Protein AF-A0AB72V8E4-F1 (afdb_monomer_lite)

Radius of gyration: 22.53 Å; chains: 1; bounding box: 75×35×94 Å

Sequence (174 aa):
MTTGEGTYGCDYFTSLFLLPQLCNNTVSRSDPLDVLFVARTFPVLSYPVENQLADKVCAMYEVHGSRASTRYRDLYDIGLIALELEVDTEKLRTALQNQQHIRAITLPSRMVLPGEEWLIGYEKFISTLQQPRAELHGVDNALVVAGALLDPILTDDGQTLAPSGDTPTCTGPS

Structure (mmCIF, N/CA/C/O backbone):
data_AF-A0AB72V8E4-F1
#
_entry.id   AF-A0AB72V8E4-F1
#
loop_
_atom_site.group_PDB
_atom_site.id
_atom_site.type_symbol
_atom_site.label_atom_id
_atom_site.label_alt_id
_atom_site.label_comp_id
_atom_site.label_asym_id
_atom_site.label_entity_id
_atom_site.label_seq_id
_atom_site.pdbx_PDB_ins_code
_atom_site.Cartn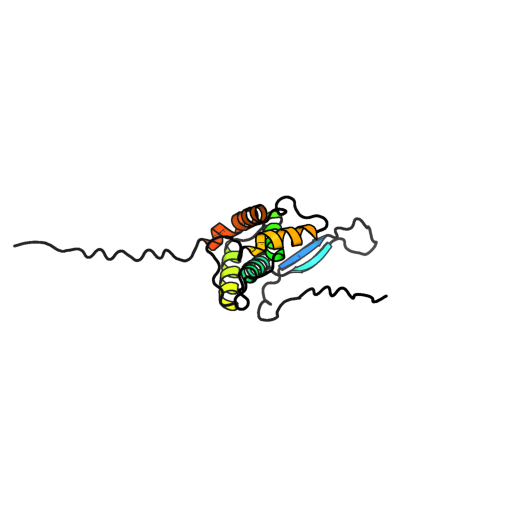_x
_atom_site.Cartn_y
_atom_site.Cartn_z
_atom_site.occupancy
_atom_site.B_iso_or_equiv
_atom_site.auth_seq_id
_atom_site.auth_comp_id
_atom_site.auth_asym_id
_atom_site.auth_atom_id
_atom_site.pdbx_PDB_model_num
ATOM 1 N N . MET A 1 1 ? 37.401 5.826 16.358 1.00 34.91 1 MET A N 1
ATOM 2 C CA . MET A 1 1 ? 36.099 5.717 17.047 1.00 34.91 1 MET A CA 1
ATOM 3 C C . MET A 1 1 ? 35.239 6.855 16.542 1.00 34.91 1 MET A C 1
ATOM 5 O O . MET A 1 1 ? 35.433 7.984 16.961 1.00 34.91 1 MET A O 1
ATOM 9 N N . THR A 1 2 ? 34.406 6.581 15.545 1.00 33.16 2 THR A N 1
ATOM 10 C CA . THR A 1 2 ? 33.555 7.574 14.883 1.00 33.16 2 THR A CA 1
ATOM 11 C C . THR A 1 2 ? 32.121 7.097 15.023 1.00 33.16 2 THR A C 1
ATOM 13 O O . THR A 1 2 ? 31.751 6.060 14.474 1.00 33.16 2 THR A O 1
ATOM 16 N N . THR A 1 3 ? 31.364 7.816 15.840 1.00 36.75 3 THR A N 1
ATOM 17 C CA . THR A 1 3 ? 29.949 7.599 16.128 1.00 36.75 3 THR A CA 1
ATOM 18 C C . THR A 1 3 ? 29.143 7.833 14.852 1.00 36.75 3 THR A C 1
ATOM 20 O O . THR A 1 3 ? 29.142 8.940 14.324 1.00 36.75 3 THR A O 1
ATOM 23 N N . GLY A 1 4 ? 28.510 6.784 14.326 1.00 32.34 4 GLY A N 1
ATOM 24 C CA . GLY A 1 4 ? 27.540 6.897 13.240 1.00 32.34 4 GLY A CA 1
ATOM 25 C C . GLY A 1 4 ? 26.181 7.264 13.821 1.00 32.34 4 GLY A C 1
ATOM 26 O O . GLY A 1 4 ? 25.562 6.439 14.491 1.00 32.34 4 GLY A O 1
ATOM 27 N N . GLU A 1 5 ? 25.738 8.500 13.600 1.00 38.25 5 GLU A N 1
ATOM 28 C CA . GLU A 1 5 ? 24.352 8.897 13.836 1.00 38.25 5 GLU A CA 1
ATOM 29 C C . GLU A 1 5 ? 23.441 8.130 12.872 1.00 38.25 5 GLU A C 1
ATOM 31 O O . GLU A 1 5 ? 23.503 8.298 11.655 1.00 38.25 5 GLU A O 1
ATOM 36 N N . GLY A 1 6 ? 22.599 7.263 13.433 1.00 33.84 6 GLY A N 1
ATOM 37 C CA . GLY A 1 6 ? 21.490 6.650 12.720 1.00 33.84 6 GLY A CA 1
ATOM 38 C C . GLY A 1 6 ? 20.429 7.705 12.443 1.00 33.84 6 GLY A C 1
ATOM 39 O O . GLY A 1 6 ? 19.690 8.108 13.340 1.00 33.84 6 GLY A O 1
ATOM 40 N N . THR A 1 7 ? 20.357 8.160 11.198 1.00 34.09 7 THR A N 1
ATOM 41 C CA . THR A 1 7 ? 19.284 9.028 10.719 1.00 34.09 7 THR A CA 1
ATOM 42 C C . THR A 1 7 ? 18.025 8.180 10.542 1.00 34.09 7 THR A C 1
ATOM 44 O O . THR A 1 7 ? 17.770 7.622 9.478 1.00 34.09 7 THR A O 1
ATOM 47 N N . TYR A 1 8 ? 17.230 8.051 11.604 1.00 43.25 8 TYR A N 1
ATOM 48 C CA . TYR A 1 8 ? 15.841 7.606 11.500 1.00 43.25 8 TYR A CA 1
ATOM 49 C C . TYR A 1 8 ? 15.032 8.738 10.858 1.00 43.25 8 TYR A C 1
ATOM 51 O O . TYR A 1 8 ? 14.400 9.546 11.535 1.00 43.25 8 TYR A O 1
ATOM 59 N N . GLY A 1 9 ? 15.113 8.835 9.531 1.00 31.91 9 GLY A N 1
ATOM 60 C CA . GLY A 1 9 ? 14.235 9.675 8.727 1.00 31.91 9 GLY A CA 1
ATOM 61 C C . GLY A 1 9 ? 12.849 9.046 8.680 1.00 31.91 9 GLY A C 1
ATOM 62 O O . GLY A 1 9 ? 12.522 8.301 7.760 1.00 31.91 9 GLY A O 1
ATOM 63 N N . CYS A 1 10 ? 12.037 9.297 9.706 1.00 37.28 10 CYS A N 1
ATOM 64 C CA . CYS A 1 10 ? 10.593 9.196 9.564 1.00 37.28 10 CYS A CA 1
ATOM 65 C C . CYS A 1 10 ? 10.173 10.357 8.661 1.00 37.28 10 CYS A C 1
ATOM 67 O O . CYS A 1 10 ? 9.969 11.469 9.146 1.00 37.28 10 CYS A O 1
ATOM 69 N N . ASP A 1 11 ? 10.107 10.116 7.354 1.00 34.78 11 ASP A N 1
ATOM 70 C CA . ASP A 1 11 ? 9.590 11.086 6.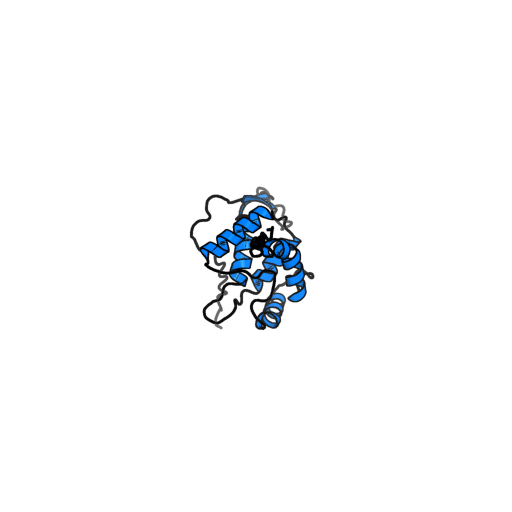393 1.00 34.78 11 ASP A CA 1
ATOM 71 C C . ASP A 1 11 ? 8.088 11.259 6.647 1.00 34.78 11 ASP A C 1
ATOM 73 O O . ASP A 1 11 ? 7.237 10.574 6.078 1.00 34.78 11 ASP A O 1
ATOM 77 N N . TYR A 1 12 ? 7.759 12.152 7.578 1.00 43.25 12 TYR A N 1
ATOM 78 C CA . TYR A 1 12 ? 6.408 12.644 7.757 1.00 43.25 12 TYR A CA 1
ATOM 79 C C . TYR A 1 12 ? 6.008 13.381 6.482 1.00 43.25 12 TYR A C 1
ATOM 81 O O . TYR A 1 12 ? 6.570 14.423 6.162 1.00 43.25 12 TYR A O 1
ATOM 89 N N . PHE A 1 13 ? 5.006 12.825 5.801 1.00 41.78 13 PHE A N 1
ATOM 90 C CA . PHE A 1 13 ? 3.962 13.576 5.111 1.00 41.78 13 PHE A CA 1
ATOM 91 C C . PHE A 1 13 ? 4.471 14.712 4.212 1.00 41.78 13 PHE A C 1
ATOM 93 O O . PHE A 1 13 ? 4.608 15.864 4.627 1.00 41.78 13 PHE A O 1
ATOM 100 N N . THR A 1 14 ? 4.661 14.411 2.929 1.00 40.88 14 THR A N 1
ATOM 101 C CA . THR A 1 14 ? 4.697 15.450 1.900 1.00 40.88 14 THR A CA 1
ATOM 102 C C . THR A 1 14 ? 3.372 16.214 1.956 1.00 40.88 14 THR A C 1
ATOM 104 O O . THR A 1 14 ? 2.306 15.706 1.617 1.00 40.88 14 THR A O 1
ATOM 107 N N . SER A 1 15 ? 3.447 17.426 2.495 1.00 51.84 15 SER A N 1
ATOM 108 C CA . SER A 1 15 ? 2.337 18.350 2.664 1.00 51.84 15 SER A CA 1
ATOM 109 C C . SER A 1 15 ? 1.874 18.860 1.303 1.00 51.84 15 SER A C 1
ATOM 111 O O . SER A 1 15 ? 2.577 19.662 0.695 1.00 51.84 15 SER A O 1
ATOM 113 N N . LEU A 1 16 ? 0.700 18.414 0.846 1.00 43.16 16 LEU A N 1
ATOM 114 C CA . LEU A 1 16 ? -0.293 19.268 0.185 1.00 43.16 16 LEU A CA 1
ATOM 115 C C . LEU A 1 16 ? -1.646 18.525 0.061 1.00 43.16 16 LEU A C 1
ATOM 117 O O . LEU A 1 16 ? -1.753 17.538 -0.653 1.00 43.16 16 LEU A O 1
ATOM 121 N N . PHE A 1 17 ? -2.678 19.046 0.744 1.00 42.19 17 PHE A N 1
ATOM 122 C CA . PHE A 1 17 ? -4.124 18.777 0.553 1.00 42.19 17 PHE A CA 1
ATOM 123 C C . PHE A 1 17 ? -4.793 17.491 1.099 1.00 42.19 17 PHE A C 1
ATOM 125 O O . PHE A 1 17 ? -5.652 16.928 0.431 1.00 42.19 17 PHE A O 1
ATOM 132 N N . LEU A 1 18 ? -4.548 17.071 2.350 1.00 48.28 18 LEU A N 1
ATOM 133 C CA . LEU A 1 18 ? -5.281 15.925 2.955 1.00 48.28 18 LEU A CA 1
ATOM 134 C C . LEU A 1 18 ? -5.958 16.199 4.310 1.00 48.28 18 LEU A C 1
ATOM 136 O O . LEU A 1 18 ? -6.302 15.280 5.049 1.00 48.28 18 LEU A O 1
ATOM 140 N N . LEU A 1 19 ? -6.193 17.468 4.648 1.00 46.75 19 LEU A N 1
ATOM 141 C CA . LEU A 1 19 ? -6.679 17.850 5.978 1.00 46.75 19 LEU A CA 1
ATOM 142 C C . LEU A 1 19 ? -8.141 17.497 6.363 1.00 46.75 19 LEU A C 1
ATOM 144 O O . LEU A 1 19 ? -8.396 17.552 7.563 1.00 46.75 19 LEU A O 1
ATOM 148 N N . PRO A 1 20 ? -9.116 17.108 5.505 1.00 50.47 20 PRO A N 1
ATOM 149 C CA . PRO A 1 20 ? -10.490 16.956 6.000 1.00 50.47 20 PRO A CA 1
ATOM 150 C C . PRO A 1 20 ? -10.914 15.531 6.414 1.00 50.47 20 PRO A C 1
ATOM 152 O O . PRO A 1 20 ? -12.104 15.325 6.640 1.00 50.47 20 PRO A O 1
ATOM 155 N N . GLN A 1 21 ? -10.024 14.533 6.508 1.00 64.94 21 GLN A N 1
ATOM 156 C CA . GLN A 1 21 ? -10.442 13.135 6.753 1.00 64.94 21 GLN A CA 1
ATOM 157 C C . GLN A 1 21 ? -9.556 12.375 7.759 1.00 64.94 21 GLN A C 1
ATOM 159 O O . GLN A 1 21 ? -9.294 11.200 7.559 1.00 64.94 21 GLN A O 1
ATOM 164 N N . LEU A 1 22 ? -9.049 12.989 8.832 1.00 76.56 22 LEU A N 1
ATOM 165 C CA . LEU A 1 22 ? -8.369 12.183 9.860 1.00 76.56 22 LEU A CA 1
ATOM 166 C C . LEU A 1 22 ? -9.384 11.300 10.607 1.00 76.56 22 LEU A C 1
ATOM 168 O O . LEU A 1 22 ? -10.411 11.780 11.086 1.00 76.56 22 LEU A O 1
ATOM 172 N N . CYS A 1 23 ? -9.079 10.012 10.726 1.00 78.25 23 CYS A N 1
ATOM 173 C CA . CYS A 1 23 ? -9.816 9.057 11.539 1.00 78.25 23 CYS A CA 1
ATOM 174 C C . CYS A 1 23 ? -9.376 9.184 12.998 1.00 78.25 23 CYS A C 1
ATOM 176 O O . CYS A 1 23 ? -8.184 9.149 13.300 1.00 78.25 23 CYS A O 1
ATOM 178 N N . ASN A 1 24 ? -10.335 9.300 13.915 1.00 85.00 24 ASN A N 1
ATOM 179 C CA . ASN A 1 24 ? -10.047 9.260 15.342 1.00 85.00 24 ASN A CA 1
ATOM 180 C C . ASN A 1 24 ? -10.031 7.805 15.820 1.00 85.00 24 ASN A C 1
ATOM 182 O O . ASN A 1 24 ? -11.085 7.201 16.013 1.00 85.00 24 ASN A O 1
ATOM 186 N N . ASN A 1 25 ? -8.837 7.252 15.998 1.00 81.12 25 ASN A N 1
ATOM 187 C CA . ASN A 1 25 ? -8.624 5.879 16.434 1.00 81.12 25 ASN A CA 1
ATOM 188 C C . ASN A 1 25 ? -8.248 5.830 17.912 1.00 81.12 25 ASN A C 1
ATOM 190 O O . ASN A 1 25 ? -7.515 6.679 18.406 1.00 81.12 25 ASN A O 1
ATOM 194 N N . THR A 1 26 ? -8.729 4.820 18.632 1.00 86.06 26 THR A N 1
ATOM 195 C CA . THR A 1 26 ? -8.313 4.583 20.019 1.00 86.06 26 THR A CA 1
ATOM 196 C C . THR A 1 26 ? -7.260 3.487 20.026 1.00 86.06 26 THR A C 1
ATOM 198 O O . THR A 1 26 ? -7.561 2.343 19.694 1.00 86.06 26 THR A O 1
ATOM 201 N N . VAL A 1 27 ? -6.028 3.828 20.399 1.00 86.25 27 VAL A N 1
ATOM 202 C CA . VAL A 1 27 ? -4.911 2.875 20.447 1.00 86.25 27 VAL A CA 1
ATOM 203 C C . VAL A 1 27 ? -4.671 2.447 21.887 1.00 86.25 27 VAL A C 1
ATOM 205 O O . VAL A 1 27 ? -4.722 3.277 22.794 1.00 86.25 27 VAL A O 1
ATOM 208 N N . SER A 1 28 ? -4.402 1.156 22.088 1.00 87.38 28 SER A N 1
ATOM 209 C CA . SER A 1 28 ? -4.017 0.597 23.386 1.00 87.38 28 SER A CA 1
ATOM 210 C C . SER A 1 28 ? -2.501 0.468 23.493 1.00 87.38 28 SER A C 1
ATOM 212 O O . SER A 1 28 ? -1.837 0.068 22.536 1.00 87.38 28 SER A O 1
ATOM 214 N N . ARG A 1 29 ? -1.950 0.754 24.673 1.00 87.19 29 ARG A N 1
ATOM 215 C CA . ARG A 1 29 ? -0.554 0.437 24.998 1.00 87.19 29 ARG A CA 1
ATOM 216 C C . ARG A 1 29 ? -0.312 -1.063 24.873 1.00 87.19 29 ARG A C 1
ATOM 218 O O . ARG A 1 29 ? -1.068 -1.857 25.427 1.00 87.19 29 ARG A O 1
ATOM 225 N N . SER A 1 30 ? 0.760 -1.428 24.178 1.00 84.19 30 SER A N 1
ATOM 226 C CA . SER A 1 30 ? 1.207 -2.815 24.026 1.00 84.19 30 SER A CA 1
ATOM 227 C C . SER A 1 30 ? 2.080 -3.293 25.187 1.00 84.19 30 SER A C 1
ATOM 229 O O . SER A 1 30 ? 2.251 -4.497 25.370 1.00 84.19 30 SER A O 1
ATOM 231 N N . ASP A 1 31 ? 2.637 -2.374 25.979 1.00 87.25 31 ASP A N 1
ATOM 232 C CA . ASP A 1 31 ? 3.465 -2.728 27.123 1.00 87.25 31 ASP A CA 1
ATOM 233 C C . ASP A 1 31 ? 2.618 -3.189 28.330 1.00 87.25 31 ASP A C 1
ATOM 235 O O . ASP A 1 31 ? 1.515 -2.683 28.562 1.00 87.25 31 ASP A O 1
ATOM 239 N N . PRO A 1 32 ? 3.124 -4.140 29.136 1.00 85.50 32 PRO A N 1
ATOM 240 C CA . PRO A 1 32 ? 2.371 -4.690 30.258 1.00 85.50 32 PRO A CA 1
ATOM 241 C C . PRO A 1 32 ? 2.393 -3.794 31.507 1.00 85.50 32 PRO A C 1
ATOM 243 O O . PRO A 1 32 ? 1.807 -4.172 32.522 1.00 85.50 32 PRO A O 1
ATOM 246 N N . LEU A 1 33 ? 3.066 -2.635 31.487 1.00 86.50 33 LEU A N 1
ATOM 247 C CA . LEU A 1 33 ? 3.299 -1.849 32.698 1.00 86.50 33 LEU A CA 1
ATOM 248 C C . LEU A 1 33 ? 2.005 -1.200 33.184 1.00 86.50 33 LEU A C 1
ATOM 250 O O . LEU A 1 33 ? 1.307 -0.507 32.442 1.00 86.50 33 LEU A O 1
ATOM 254 N N . ASP A 1 34 ? 1.709 -1.391 34.466 1.00 85.25 34 ASP A N 1
ATOM 255 C CA . ASP A 1 34 ? 0.635 -0.677 35.142 1.00 85.25 34 ASP A CA 1
ATOM 256 C C . ASP A 1 34 ? 1.203 0.572 35.813 1.00 85.25 34 ASP A C 1
ATOM 258 O O . ASP A 1 34 ? 1.792 0.517 36.892 1.00 85.25 34 ASP A O 1
ATOM 262 N N . VAL A 1 35 ? 1.105 1.704 35.115 1.00 87.00 35 VAL A N 1
ATOM 263 C CA . VAL A 1 35 ? 1.628 2.985 35.594 1.00 87.00 35 VAL A CA 1
ATOM 264 C C . VAL A 1 35 ? 0.465 3.805 36.128 1.00 87.00 35 VAL A C 1
ATOM 266 O O . VAL A 1 35 ? -0.411 4.223 35.367 1.00 87.00 35 VAL A O 1
ATOM 269 N N . LEU A 1 36 ? 0.465 4.045 37.440 1.00 85.25 36 LEU A N 1
ATOM 270 C CA . LEU A 1 36 ? -0.553 4.860 38.092 1.00 85.25 36 LEU A CA 1
ATOM 271 C C . LEU A 1 36 ? -0.629 6.237 37.405 1.00 85.25 36 LEU A C 1
ATOM 273 O O . LEU A 1 36 ? 0.396 6.884 37.197 1.00 85.25 36 LEU A O 1
ATOM 277 N N . PHE A 1 37 ? -1.846 6.661 37.052 1.00 83.31 37 PHE A N 1
ATOM 278 C CA . PHE A 1 37 ? -2.169 7.907 36.331 1.00 83.31 37 PHE A CA 1
ATOM 279 C C . PHE A 1 37 ? -1.859 7.954 34.826 1.00 83.31 37 PHE A C 1
ATOM 281 O O . PHE A 1 37 ? -2.092 8.991 34.207 1.00 83.31 37 PHE A O 1
ATOM 288 N N . VAL A 1 38 ? -1.409 6.861 34.203 1.00 85.62 38 VAL A N 1
ATOM 289 C CA . VAL A 1 38 ? -1.246 6.806 32.741 1.00 85.62 38 VAL A CA 1
ATOM 290 C C . VAL A 1 38 ? -2.357 5.963 32.129 1.00 85.62 38 VAL A C 1
ATOM 292 O O . VAL A 1 38 ? -2.489 4.778 32.427 1.00 85.62 38 VAL A O 1
ATOM 295 N N . ALA A 1 39 ? -3.152 6.569 31.246 1.00 84.88 39 ALA A N 1
ATOM 296 C CA . ALA A 1 39 ? -4.205 5.858 30.532 1.00 84.88 39 ALA A CA 1
ATOM 297 C C . ALA A 1 39 ? -3.625 4.716 29.678 1.00 84.88 39 ALA A C 1
ATOM 299 O O . ALA A 1 39 ? -2.561 4.846 29.065 1.00 84.88 39 ALA A O 1
ATOM 300 N N . ARG A 1 40 ? -4.339 3.585 29.628 1.00 87.12 40 ARG A N 1
ATOM 301 C CA . ARG A 1 40 ? -3.983 2.456 28.750 1.00 87.12 40 ARG A CA 1
ATOM 302 C C . ARG A 1 40 ? -4.383 2.685 27.302 1.00 87.12 40 ARG A C 1
ATOM 304 O O . ARG A 1 40 ? -3.808 2.052 26.423 1.00 87.12 40 ARG A O 1
ATOM 311 N N . THR A 1 41 ? -5.343 3.571 27.074 1.00 88.94 41 THR A N 1
ATOM 312 C CA . THR A 1 41 ? -5.835 3.929 25.753 1.00 88.94 41 THR A CA 1
ATOM 313 C C . THR A 1 41 ? -5.749 5.427 25.538 1.00 88.94 41 THR A C 1
ATOM 315 O O . THR A 1 41 ? -5.919 6.216 26.469 1.00 88.94 41 THR A O 1
ATOM 318 N N . PHE A 1 42 ? -5.490 5.820 24.298 1.00 88.44 42 PHE A N 1
ATOM 319 C CA . PHE A 1 42 ? -5.439 7.223 23.909 1.00 88.44 42 PHE A CA 1
ATOM 320 C C . PHE A 1 42 ? -6.026 7.408 22.511 1.00 88.44 42 PHE A C 1
ATOM 322 O O . PHE A 1 42 ? -5.815 6.556 21.640 1.00 88.44 42 PHE A O 1
ATOM 329 N N . PRO A 1 43 ? -6.762 8.510 22.291 1.00 88.94 43 PRO A N 1
ATOM 330 C CA . PRO A 1 43 ? -7.203 8.884 20.962 1.00 88.94 43 PRO A CA 1
ATOM 331 C C . PRO A 1 43 ? -6.002 9.355 20.138 1.00 88.94 43 PRO A C 1
ATOM 333 O O . PRO A 1 43 ? -5.190 10.162 20.592 1.00 88.94 43 PRO A O 1
ATOM 336 N N . VAL A 1 44 ? -5.907 8.855 18.915 1.00 84.88 44 VAL A N 1
ATOM 337 C CA . VAL A 1 44 ? -4.905 9.216 17.920 1.00 84.88 44 VAL A CA 1
ATOM 338 C C . VAL A 1 44 ? -5.643 9.562 16.640 1.00 84.88 44 VAL A C 1
ATOM 340 O O . VAL A 1 44 ? -6.449 8.780 16.139 1.00 84.88 44 VAL A O 1
ATOM 343 N N . LEU A 1 45 ? -5.345 10.734 16.091 1.00 87.06 45 LEU A N 1
ATOM 344 C CA . LEU A 1 45 ? -5.789 11.086 14.753 1.00 87.06 45 LEU A CA 1
ATOM 345 C C . LEU A 1 45 ? -4.852 10.419 13.752 1.00 87.06 45 LEU A C 1
ATOM 347 O O . LEU A 1 45 ? -3.665 10.739 13.703 1.00 87.06 45 LEU A O 1
ATOM 351 N N . SER A 1 46 ? -5.379 9.489 12.966 1.00 85.25 46 SER A N 1
ATOM 352 C CA . SER A 1 46 ? -4.634 8.837 11.900 1.00 85.25 46 SER A CA 1
ATOM 353 C C . SER A 1 46 ? -5.225 9.179 10.546 1.00 85.25 46 SER A C 1
ATOM 355 O O . SER A 1 46 ? -6.398 9.509 10.400 1.00 85.25 46 SER A O 1
ATOM 357 N N . TYR A 1 47 ? -4.398 9.059 9.525 1.00 86.31 47 TYR A N 1
ATOM 358 C CA . TYR A 1 47 ? -4.864 9.105 8.154 1.00 86.31 47 TYR A CA 1
ATOM 359 C C . TYR A 1 47 ? -5.737 7.863 7.847 1.00 86.31 47 TYR A C 1
ATOM 361 O O . TYR A 1 47 ? -5.455 6.809 8.425 1.00 86.31 47 TYR A O 1
ATOM 369 N N . PRO A 1 48 ? -6.794 7.933 7.011 1.00 89.94 48 PRO A N 1
ATOM 370 C CA . PRO A 1 48 ? -7.624 6.770 6.688 1.00 89.94 48 PRO A CA 1
ATOM 371 C C . PRO A 1 48 ? -6.796 5.636 6.096 1.00 89.94 48 PRO A C 1
ATOM 373 O O . PRO A 1 48 ? -5.847 5.890 5.349 1.00 89.94 48 PRO A O 1
ATOM 376 N N . VAL A 1 49 ? -7.146 4.393 6.427 1.00 92.75 49 VAL A N 1
ATOM 377 C CA . VAL A 1 49 ? -6.384 3.215 5.988 1.00 92.75 49 VAL A CA 1
ATOM 378 C C . VAL A 1 49 ? -6.382 3.091 4.466 1.00 92.75 49 VAL A C 1
ATOM 380 O O . VAL A 1 49 ? -5.349 2.793 3.878 1.00 92.75 49 VAL A O 1
ATOM 383 N N . GLU A 1 50 ? -7.494 3.427 3.819 1.00 94.69 50 GLU A N 1
ATOM 384 C CA . GLU A 1 50 ? -7.654 3.399 2.367 1.00 94.69 50 GLU A CA 1
ATOM 385 C C . GLU A 1 50 ? -6.705 4.375 1.684 1.00 94.69 50 GLU A C 1
ATOM 387 O O . GLU A 1 50 ? -6.065 4.051 0.685 1.00 94.69 50 GLU A O 1
ATOM 392 N N . ASN A 1 51 ? -6.558 5.562 2.267 1.00 93.06 51 ASN A N 1
ATOM 393 C CA . ASN A 1 51 ? -5.654 6.557 1.730 1.00 93.06 51 ASN A CA 1
ATOM 394 C C . ASN A 1 51 ? -4.186 6.199 1.996 1.00 93.06 51 ASN A C 1
ATOM 396 O O . ASN A 1 51 ? -3.350 6.378 1.114 1.00 93.06 51 ASN A O 1
ATOM 400 N N . GLN A 1 52 ? -3.870 5.666 3.183 1.00 93.44 52 GLN A N 1
ATOM 401 C CA . GLN A 1 52 ? -2.535 5.135 3.478 1.00 93.44 52 GLN A CA 1
ATOM 402 C C . GLN A 1 52 ? -2.148 4.041 2.480 1.00 93.44 52 GLN A C 1
ATOM 404 O O . GLN A 1 52 ? -1.015 4.004 1.998 1.00 93.44 52 GLN A O 1
ATOM 409 N N . LEU A 1 53 ? -3.092 3.156 2.164 1.00 95.44 53 LEU A N 1
ATOM 410 C CA . LEU A 1 53 ? -2.892 2.063 1.229 1.00 95.44 53 LEU A CA 1
ATOM 411 C C . LEU A 1 53 ? -2.713 2.582 -0.202 1.00 95.44 53 LEU A C 1
ATOM 413 O O . LEU A 1 53 ? -1.753 2.195 -0.866 1.00 95.44 53 LEU A O 1
ATOM 417 N N . ALA A 1 54 ? -3.560 3.513 -0.649 1.00 94.94 54 ALA A N 1
ATOM 418 C CA . ALA A 1 54 ? -3.433 4.146 -1.959 1.00 94.94 54 ALA A CA 1
ATOM 419 C C . ALA A 1 54 ? -2.081 4.853 -2.140 1.00 94.94 54 ALA A C 1
ATOM 421 O O . ALA A 1 54 ? -1.450 4.719 -3.190 1.00 94.94 54 ALA A O 1
ATOM 422 N N . ASP A 1 55 ? -1.598 5.547 -1.106 1.00 92.88 55 ASP A N 1
ATOM 423 C CA . ASP A 1 55 ? -0.289 6.199 -1.121 1.00 92.88 55 ASP A CA 1
ATOM 424 C C . ASP A 1 55 ? 0.865 5.203 -1.276 1.00 92.88 55 ASP A C 1
ATOM 426 O O . ASP A 1 55 ? 1.799 5.467 -2.039 1.00 92.88 55 ASP A O 1
ATOM 430 N N . LYS A 1 56 ? 0.800 4.062 -0.578 1.00 94.88 56 LYS A N 1
ATOM 431 C CA . LYS A 1 56 ? 1.806 2.991 -0.665 1.00 94.88 56 LYS A CA 1
ATOM 432 C C . LYS A 1 56 ? 1.803 2.325 -2.035 1.00 94.88 56 LYS A C 1
ATOM 434 O O . LYS A 1 56 ? 2.864 2.154 -2.627 1.00 94.88 56 LYS A O 1
ATOM 439 N N . VAL A 1 57 ? 0.621 2.007 -2.564 1.00 95.12 57 VAL A N 1
ATOM 440 C CA . VAL A 1 57 ? 0.468 1.413 -3.900 1.00 95.12 57 VAL A CA 1
ATOM 441 C C . VAL A 1 57 ? 1.024 2.359 -4.960 1.00 95.12 57 VAL A C 1
ATOM 443 O O . VAL A 1 57 ? 1.853 1.963 -5.775 1.00 95.12 57 VAL A O 1
ATOM 446 N N . CYS A 1 58 ? 0.644 3.635 -4.919 1.00 92.69 58 CYS A N 1
ATOM 447 C CA . CYS A 1 58 ? 1.128 4.607 -5.890 1.00 92.69 58 CYS A CA 1
ATOM 448 C C . CYS A 1 58 ? 2.644 4.819 -5.793 1.00 92.69 58 CYS A C 1
ATOM 450 O O . CYS A 1 58 ? 3.322 4.847 -6.815 1.00 92.69 58 CYS A O 1
ATOM 452 N N . ALA A 1 59 ? 3.197 4.891 -4.581 1.00 91.50 59 ALA A N 1
ATOM 453 C CA . ALA A 1 59 ? 4.639 5.006 -4.374 1.00 91.50 59 ALA A CA 1
ATOM 454 C C . ALA A 1 59 ? 5.428 3.762 -4.832 1.00 91.50 59 ALA A C 1
ATOM 456 O O . ALA A 1 59 ? 6.576 3.877 -5.275 1.00 91.50 59 ALA A O 1
ATOM 457 N N . MET A 1 60 ? 4.828 2.573 -4.737 1.00 92.62 60 MET A N 1
ATOM 458 C CA . MET A 1 60 ? 5.410 1.327 -5.237 1.00 92.62 60 MET A CA 1
ATOM 459 C C . MET A 1 60 ? 5.562 1.345 -6.766 1.00 92.62 60 MET A C 1
ATOM 461 O O . MET A 1 60 ? 6.580 0.879 -7.268 1.00 92.62 60 MET A O 1
ATOM 465 N N . TYR A 1 61 ? 4.614 1.928 -7.504 1.00 91.12 61 TYR A N 1
ATOM 466 C CA . TYR A 1 61 ? 4.665 2.005 -8.973 1.00 91.12 61 TYR A CA 1
ATOM 467 C C . TYR A 1 61 ? 5.243 3.318 -9.527 1.00 91.12 61 TYR A C 1
ATOM 469 O O . TYR A 1 61 ? 5.338 3.494 -10.740 1.00 91.12 61 TYR A O 1
ATOM 477 N N . GLU A 1 62 ? 5.660 4.242 -8.663 1.00 87.50 62 GLU A N 1
ATOM 478 C CA . GLU A 1 62 ? 6.220 5.528 -9.072 1.00 87.50 62 GLU A CA 1
ATOM 479 C C . GLU A 1 62 ? 7.625 5.371 -9.678 1.00 87.50 62 GLU A C 1
ATOM 481 O O . GLU A 1 62 ? 8.579 4.937 -9.022 1.00 87.50 62 GLU A O 1
ATOM 486 N N . VAL A 1 63 ? 7.771 5.757 -10.946 1.00 83.31 63 VAL A N 1
ATOM 487 C CA . VAL A 1 63 ? 9.040 5.672 -11.678 1.00 83.31 63 VAL A CA 1
ATOM 488 C C . VAL A 1 63 ? 9.854 6.944 -11.459 1.00 83.31 63 VAL A C 1
ATOM 490 O O . VAL A 1 63 ? 9.410 8.045 -11.775 1.00 83.31 63 VAL A O 1
ATOM 493 N N . HIS A 1 64 ? 11.084 6.792 -10.965 1.00 75.88 64 HIS A N 1
ATOM 494 C CA . HIS A 1 64 ? 12.017 7.904 -10.785 1.00 75.88 64 HIS A CA 1
ATOM 495 C C . HIS A 1 64 ? 13.065 7.871 -11.905 1.00 75.88 64 HIS A C 1
ATOM 497 O O . HIS A 1 64 ? 14.039 7.115 -11.861 1.00 75.88 64 HIS A O 1
ATOM 503 N N . GLY A 1 65 ? 12.855 8.683 -12.944 1.00 74.62 65 GLY A N 1
ATOM 504 C CA . GLY A 1 65 ? 13.698 8.675 -14.141 1.00 74.62 65 GLY A CA 1
ATOM 505 C C . GLY A 1 65 ? 13.487 7.403 -14.966 1.00 74.62 65 GLY A C 1
ATOM 506 O O . GLY A 1 65 ? 12.393 7.168 -15.460 1.00 74.62 65 GLY A O 1
ATOM 507 N N . SER A 1 66 ? 14.530 6.587 -15.131 1.00 69.62 66 SER A N 1
ATOM 508 C CA . SER A 1 66 ? 14.465 5.304 -15.853 1.00 69.62 66 SER A CA 1
ATOM 509 C C . SER A 1 66 ? 14.418 4.078 -14.937 1.00 69.62 66 SER A C 1
ATOM 511 O O . SER A 1 66 ? 14.491 2.951 -15.425 1.00 69.62 66 SER A O 1
ATOM 513 N N . ARG A 1 67 ? 14.349 4.273 -13.614 1.00 73.00 67 ARG A N 1
ATOM 514 C CA . ARG A 1 67 ? 14.451 3.190 -12.634 1.00 73.00 67 ARG A CA 1
ATOM 515 C C . ARG A 1 67 ? 13.116 2.958 -11.934 1.00 73.00 67 ARG A C 1
ATOM 517 O O . ARG A 1 67 ? 12.460 3.908 -11.502 1.00 73.00 67 ARG A O 1
ATOM 524 N N . ALA A 1 68 ? 12.758 1.686 -11.797 1.00 73.94 68 ALA A N 1
ATOM 525 C CA . ALA A 1 68 ? 11.643 1.259 -10.970 1.00 73.94 68 ALA A CA 1
ATOM 526 C C . ALA A 1 68 ? 11.867 1.637 -9.492 1.00 73.94 68 ALA A C 1
ATOM 528 O O . ALA A 1 68 ? 13.001 1.802 -9.023 1.00 73.94 68 ALA A O 1
ATOM 529 N N . SER A 1 69 ? 10.764 1.821 -8.767 1.00 80.88 69 SER A N 1
ATOM 530 C CA . SER A 1 69 ? 10.777 2.169 -7.345 1.00 80.88 69 SER A CA 1
ATOM 531 C C . SER A 1 69 ? 11.531 1.109 -6.540 1.00 80.88 69 SER A C 1
ATOM 533 O O . SER A 1 69 ? 11.363 -0.081 -6.771 1.00 80.88 69 SER A O 1
ATOM 535 N N . THR A 1 70 ? 12.341 1.515 -5.560 1.00 84.44 70 THR A N 1
ATOM 536 C CA . THR A 1 70 ? 13.028 0.592 -4.631 1.00 84.44 70 THR A CA 1
ATOM 537 C C . THR A 1 70 ? 12.342 0.535 -3.270 1.00 84.44 70 THR A C 1
ATOM 539 O O . THR A 1 70 ? 12.975 0.267 -2.246 1.00 84.44 70 THR A O 1
ATOM 542 N N . ARG A 1 71 ? 11.049 0.860 -3.218 1.00 87.50 71 ARG A N 1
ATOM 543 C CA . ARG A 1 71 ? 10.280 0.926 -1.976 1.00 87.50 71 ARG A CA 1
ATOM 544 C C . ARG A 1 71 ? 9.745 -0.447 -1.564 1.00 87.50 71 ARG A C 1
ATOM 546 O O . ARG A 1 71 ? 8.549 -0.636 -1.392 1.00 87.50 71 ARG A O 1
ATOM 553 N N . TYR A 1 72 ? 10.649 -1.402 -1.343 1.00 92.50 72 TYR A N 1
ATOM 554 C CA . TYR A 1 72 ? 10.305 -2.785 -0.972 1.00 92.50 72 TYR A CA 1
ATOM 555 C C . TYR A 1 72 ? 9.416 -2.872 0.279 1.00 92.50 72 TYR A C 1
ATOM 557 O O . TYR A 1 72 ? 8.538 -3.728 0.362 1.00 92.50 72 TYR A O 1
ATOM 565 N N . ARG A 1 73 ? 9.610 -1.940 1.226 1.00 93.44 73 ARG A N 1
ATOM 566 C CA . ARG A 1 73 ? 8.796 -1.822 2.443 1.00 93.44 73 ARG A CA 1
ATOM 567 C C . ARG A 1 73 ? 7.312 -1.591 2.159 1.00 93.44 73 ARG A C 1
ATOM 569 O O . ARG A 1 73 ? 6.486 -2.071 2.922 1.00 93.44 73 ARG A O 1
ATOM 576 N N . ASP A 1 74 ? 6.973 -0.898 1.067 1.00 95.00 74 ASP A N 1
ATOM 577 C CA . ASP A 1 74 ? 5.581 -0.556 0.772 1.00 95.00 74 ASP A CA 1
ATOM 578 C C . ASP A 1 74 ? 4.775 -1.819 0.440 1.00 95.00 74 ASP A C 1
ATOM 580 O O . ASP A 1 74 ? 3.646 -1.934 0.900 1.00 95.00 74 ASP A O 1
ATOM 584 N N . LEU A 1 75 ? 5.364 -2.818 -0.237 1.00 96.12 75 LEU A N 1
ATOM 585 C CA . LEU A 1 75 ? 4.712 -4.117 -0.461 1.00 96.12 75 LEU A CA 1
ATOM 586 C C . LEU A 1 75 ? 4.454 -4.869 0.855 1.00 96.12 75 LEU A C 1
ATOM 588 O O . LEU A 1 75 ? 3.388 -5.455 1.030 1.00 96.12 75 LEU A O 1
ATOM 592 N N . TYR A 1 76 ? 5.405 -4.840 1.794 1.00 96.38 76 TYR A N 1
ATOM 593 C CA . TYR A 1 76 ? 5.209 -5.445 3.115 1.00 96.38 76 TYR A CA 1
ATOM 594 C C . TYR A 1 76 ? 4.115 -4.723 3.908 1.00 96.38 76 TYR A C 1
ATOM 596 O O . TYR A 1 76 ? 3.248 -5.374 4.479 1.00 96.38 76 TYR A O 1
ATOM 604 N N . ASP A 1 77 ? 4.109 -3.390 3.898 1.00 95.44 77 ASP A N 1
ATOM 605 C CA . ASP A 1 77 ? 3.093 -2.595 4.588 1.00 95.44 77 ASP A CA 1
ATOM 606 C C . ASP A 1 77 ? 1.695 -2.782 3.977 1.00 95.44 77 ASP A C 1
ATOM 608 O O . ASP A 1 77 ? 0.719 -2.880 4.716 1.00 95.44 77 ASP A O 1
ATOM 612 N N . ILE A 1 78 ? 1.586 -2.860 2.644 1.00 96.81 78 ILE A 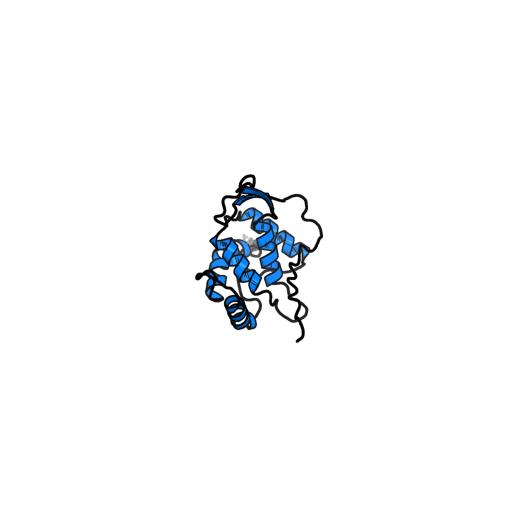N 1
ATOM 613 C CA . ILE A 1 78 ? 0.341 -3.198 1.933 1.00 96.81 78 ILE A CA 1
ATOM 614 C C . ILE A 1 78 ? -0.163 -4.567 2.399 1.00 96.81 78 ILE A C 1
ATOM 616 O O . ILE A 1 78 ? -1.327 -4.695 2.775 1.00 96.81 78 ILE A O 1
ATOM 620 N N . GLY A 1 79 ? 0.715 -5.575 2.414 1.00 96.81 79 GLY A N 1
ATOM 621 C CA . GLY A 1 79 ? 0.376 -6.915 2.888 1.00 96.81 79 GLY A CA 1
ATOM 622 C C . GLY A 1 79 ? -0.041 -6.927 4.359 1.00 96.81 79 GLY A C 1
ATOM 623 O O . GLY A 1 79 ? -1.001 -7.599 4.720 1.00 96.81 79 GLY A O 1
ATOM 624 N N . LEU A 1 80 ? 0.624 -6.143 5.210 1.00 95.94 80 LEU A N 1
ATOM 625 C CA . LEU A 1 80 ? 0.291 -6.046 6.628 1.00 95.94 80 LEU A CA 1
ATOM 626 C C . LEU A 1 80 ? -1.084 -5.403 6.841 1.00 95.94 80 LEU A C 1
ATOM 628 O O . LEU A 1 80 ? -1.873 -5.906 7.633 1.00 95.94 80 LEU A O 1
ATOM 632 N N . ILE A 1 81 ? -1.397 -4.334 6.104 1.00 94.81 81 ILE A N 1
ATOM 633 C CA . ILE A 1 81 ? -2.732 -3.724 6.119 1.00 94.81 81 ILE A CA 1
ATOM 634 C C . ILE A 1 81 ? -3.782 -4.746 5.670 1.00 94.81 81 ILE A C 1
ATOM 636 O O . ILE A 1 81 ? -4.801 -4.881 6.338 1.00 94.81 81 ILE A O 1
ATOM 640 N N . ALA A 1 82 ? -3.517 -5.495 4.597 1.00 95.38 82 ALA A N 1
ATOM 641 C CA . ALA A 1 82 ? -4.442 -6.501 4.078 1.00 95.38 82 ALA A CA 1
ATOM 642 C C . ALA A 1 82 ? -4.703 -7.667 5.051 1.00 95.38 82 ALA A C 1
ATOM 644 O O . ALA A 1 82 ? -5.779 -8.258 5.010 1.00 95.38 82 ALA A O 1
ATOM 645 N N . LEU A 1 83 ? -3.740 -8.008 5.915 1.00 95.38 83 LEU A N 1
ATOM 646 C CA . LEU A 1 83 ? -3.891 -9.075 6.912 1.00 95.38 83 LEU A CA 1
ATOM 647 C C . LEU A 1 83 ? -4.582 -8.613 8.199 1.00 95.38 83 LEU A C 1
ATOM 649 O O . LEU A 1 83 ? -5.277 -9.404 8.831 1.00 95.38 83 LEU A O 1
ATOM 653 N N . GLU A 1 84 ? -4.345 -7.373 8.623 1.00 93.44 84 GLU A N 1
ATOM 654 C CA . GLU A 1 84 ? -4.678 -6.927 9.982 1.00 93.44 84 GLU A CA 1
ATOM 655 C C . GLU A 1 84 ? -5.870 -5.970 10.038 1.00 93.44 84 GLU A C 1
ATOM 657 O O . GLU A 1 84 ? -6.479 -5.819 11.098 1.00 93.44 84 GLU A O 1
ATOM 662 N N . LEU A 1 85 ? -6.180 -5.280 8.936 1.00 91.69 85 LEU A N 1
ATOM 663 C CA . LEU A 1 85 ? -7.148 -4.188 8.922 1.00 91.69 85 LEU A CA 1
ATOM 664 C C . LEU A 1 85 ? -8.295 -4.461 7.951 1.00 91.69 85 LEU A C 1
ATOM 666 O O . LEU A 1 85 ? -8.121 -5.016 6.870 1.00 91.69 85 LEU A O 1
ATOM 670 N N . GLU A 1 86 ? -9.478 -3.990 8.331 1.00 90.44 86 GLU A N 1
ATOM 671 C CA . GLU A 1 86 ? -10.619 -3.907 7.428 1.00 90.44 86 GLU A CA 1
ATOM 672 C C . GLU A 1 86 ? -10.493 -2.657 6.557 1.00 90.44 86 GLU A C 1
ATOM 674 O O . GLU A 1 86 ? -10.143 -1.576 7.037 1.00 90.44 86 GLU A O 1
ATOM 679 N N . VAL A 1 87 ? -10.775 -2.813 5.266 1.00 91.88 87 VAL A N 1
ATOM 680 C CA . VAL A 1 87 ? -10.580 -1.773 4.256 1.00 91.88 87 VAL A CA 1
ATOM 681 C C . VAL A 1 87 ? -11.85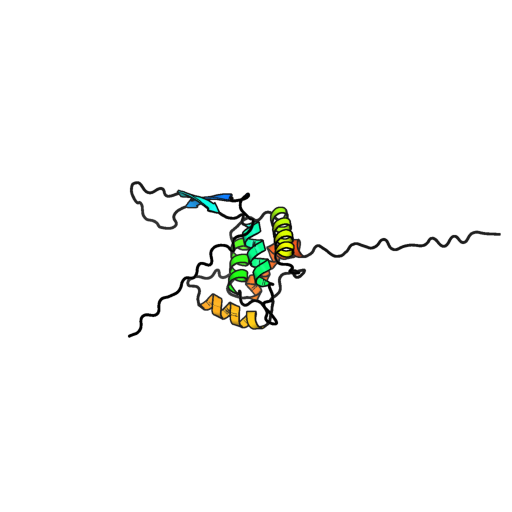3 -1.638 3.434 1.00 91.88 87 VAL A C 1
ATOM 683 O O . VAL A 1 87 ? -12.335 -2.613 2.859 1.00 91.88 87 VAL A O 1
ATOM 686 N N . ASP A 1 88 ? -12.399 -0.425 3.364 1.00 93.50 88 ASP A N 1
ATOM 687 C CA . ASP A 1 88 ? -13.562 -0.131 2.530 1.00 93.50 88 ASP A CA 1
ATOM 688 C C . ASP A 1 88 ? -13.137 -0.034 1.057 1.00 93.50 88 ASP A C 1
ATOM 690 O O . ASP A 1 88 ? -12.366 0.845 0.660 1.00 93.50 88 ASP A O 1
ATOM 694 N N . THR A 1 89 ? -13.638 -0.957 0.237 1.00 92.50 89 THR A N 1
ATOM 695 C CA . THR A 1 89 ? -13.263 -1.080 -1.175 1.00 92.50 89 THR A CA 1
ATOM 696 C C . THR A 1 89 ? -13.595 0.164 -2.003 1.00 92.50 89 THR A C 1
ATOM 698 O O . THR A 1 89 ? -12.794 0.558 -2.850 1.00 92.50 89 THR A O 1
ATOM 701 N N . GLU A 1 90 ? -14.731 0.820 -1.756 1.00 92.00 90 GLU A N 1
ATOM 702 C CA . GLU A 1 90 ? -15.156 1.989 -2.539 1.00 92.00 90 GLU A CA 1
ATOM 703 C C . GLU A 1 90 ? -14.343 3.232 -2.171 1.00 92.00 90 GLU A C 1
ATOM 705 O O . GLU A 1 90 ? -13.918 4.010 -3.037 1.00 92.00 90 GLU A O 1
ATOM 710 N N . LYS A 1 91 ? -14.044 3.394 -0.877 1.00 92.88 91 LYS A N 1
ATOM 711 C CA . LYS A 1 91 ? -13.129 4.443 -0.416 1.00 92.88 91 LYS A CA 1
ATOM 712 C C . LYS A 1 91 ? -11.714 4.219 -0.934 1.00 92.88 91 LYS A C 1
ATOM 714 O O . LYS A 1 91 ? -11.080 5.181 -1.362 1.00 92.88 91 LYS A O 1
ATOM 719 N N . LEU A 1 92 ? -11.236 2.976 -0.958 1.00 94.88 92 LEU A N 1
ATOM 720 C CA . LEU A 1 92 ? -9.931 2.634 -1.519 1.00 94.88 92 LEU A CA 1
ATOM 721 C C . LEU A 1 92 ? -9.861 2.894 -3.023 1.00 94.88 92 LEU A C 1
ATOM 723 O O . LEU A 1 92 ? -8.887 3.491 -3.478 1.00 94.88 92 LEU A O 1
ATOM 727 N N . ARG A 1 93 ? -10.895 2.531 -3.789 1.00 94.50 93 ARG A N 1
ATOM 728 C CA . ARG A 1 93 ? -10.988 2.862 -5.220 1.00 94.50 93 ARG A CA 1
ATOM 729 C C . ARG A 1 93 ? -10.868 4.368 -5.443 1.00 94.50 93 ARG A C 1
ATOM 731 O O . ARG A 1 93 ? -10.025 4.814 -6.218 1.00 94.50 93 ARG A O 1
ATOM 738 N N . THR A 1 94 ? -11.654 5.146 -4.700 1.00 93.06 94 THR A N 1
ATOM 739 C CA . THR A 1 94 ? -11.626 6.614 -4.761 1.00 93.06 94 THR A CA 1
ATOM 740 C C . THR A 1 94 ? -10.242 7.163 -4.392 1.00 93.06 94 THR A C 1
ATOM 742 O O . THR A 1 94 ? -9.718 8.057 -5.057 1.00 93.06 94 THR A O 1
ATOM 745 N N . ALA A 1 95 ? -9.618 6.620 -3.345 1.00 93.69 95 ALA A N 1
ATOM 746 C CA . ALA A 1 95 ? -8.292 7.028 -2.895 1.00 93.69 95 ALA A CA 1
ATOM 747 C C . ALA A 1 95 ? -7.202 6.733 -3.940 1.00 93.69 95 ALA A C 1
ATOM 749 O O . ALA A 1 95 ? -6.363 7.597 -4.201 1.00 93.69 95 ALA A O 1
ATOM 750 N N . LEU A 1 96 ? -7.238 5.554 -4.570 1.00 94.06 96 LEU A N 1
ATOM 751 C CA . LEU A 1 96 ? -6.321 5.165 -5.646 1.00 94.06 96 LEU A CA 1
ATOM 752 C C . LEU A 1 96 ? -6.462 6.093 -6.854 1.00 94.06 96 LEU A C 1
ATOM 754 O O . LEU A 1 96 ? -5.462 6.650 -7.301 1.00 94.06 96 LEU A O 1
ATOM 758 N N . GLN A 1 97 ? -7.689 6.342 -7.320 1.00 93.00 97 GLN A N 1
ATOM 759 C CA . GLN A 1 97 ? -7.955 7.255 -8.438 1.00 93.00 97 GLN A CA 1
ATOM 760 C C . GLN A 1 97 ? -7.438 8.673 -8.156 1.00 93.00 97 GLN A C 1
ATOM 762 O O . GLN A 1 97 ? -6.785 9.286 -9.005 1.00 93.00 97 GLN A O 1
ATOM 767 N N . ASN A 1 98 ? -7.659 9.177 -6.939 1.00 91.81 98 ASN A N 1
ATOM 768 C CA . ASN A 1 98 ? -7.145 10.479 -6.522 1.00 91.81 98 ASN A CA 1
ATOM 769 C C . ASN A 1 98 ? -5.612 10.517 -6.535 1.00 91.81 98 ASN A C 1
ATOM 771 O O . ASN A 1 98 ? -5.030 11.459 -7.072 1.00 91.81 98 ASN A O 1
ATOM 775 N N . GLN A 1 99 ? -4.942 9.502 -5.982 1.00 91.25 99 GLN A N 1
ATOM 776 C CA . GLN A 1 99 ? -3.478 9.455 -5.952 1.00 91.25 99 GLN A CA 1
ATOM 777 C C . GLN A 1 99 ? -2.865 9.277 -7.346 1.00 91.25 99 GLN A C 1
ATOM 779 O O . GLN A 1 99 ? -1.873 9.937 -7.658 1.00 91.25 99 GLN A O 1
ATOM 784 N N . GLN A 1 100 ? -3.482 8.471 -8.215 1.00 91.56 100 GLN A N 1
ATOM 785 C CA . GLN A 1 100 ? -3.100 8.366 -9.625 1.00 91.56 100 GLN A CA 1
ATOM 786 C C . GLN A 1 100 ? -3.165 9.720 -10.327 1.00 91.56 100 GLN A C 1
ATOM 788 O O . GLN A 1 100 ? -2.228 10.089 -11.035 1.00 91.56 100 GLN A O 1
ATOM 793 N N . HIS A 1 101 ? -4.241 10.478 -10.096 1.00 90.44 101 HIS A N 1
ATOM 794 C CA . HIS A 1 101 ? -4.415 11.805 -10.674 1.00 90.44 101 HIS A CA 1
ATOM 795 C C . HIS A 1 101 ? -3.384 12.808 -10.142 1.00 90.44 101 HIS A C 1
ATOM 797 O O . HIS A 1 101 ? -2.720 13.479 -10.929 1.00 90.44 101 HIS A O 1
ATOM 803 N N . ILE A 1 102 ? -3.208 12.880 -8.818 1.00 90.00 102 ILE A N 1
ATOM 804 C CA . ILE A 1 102 ? -2.283 13.818 -8.162 1.00 90.00 102 ILE A CA 1
ATOM 805 C C . ILE A 1 102 ? -0.835 13.569 -8.598 1.00 90.00 102 ILE A C 1
ATOM 807 O O . ILE A 1 102 ? -0.091 14.519 -8.834 1.00 90.00 102 ILE A O 1
ATOM 811 N N . ARG A 1 103 ? -0.433 12.299 -8.708 1.00 87.88 103 ARG A N 1
ATOM 812 C CA . ARG A 1 103 ? 0.943 11.906 -9.047 1.00 87.88 103 ARG A CA 1
ATOM 813 C C . ARG A 1 103 ? 1.169 11.702 -10.546 1.00 87.88 103 ARG A C 1
ATOM 815 O O . ARG A 1 103 ? 2.299 11.460 -10.952 1.00 87.88 103 ARG A O 1
ATOM 822 N N . ALA A 1 104 ? 0.112 11.795 -11.356 1.00 89.12 104 ALA A N 1
ATOM 823 C CA . ALA A 1 104 ? 0.121 11.514 -12.790 1.00 89.12 104 ALA A CA 1
ATOM 824 C C . ALA A 1 104 ? 0.734 10.140 -13.140 1.00 89.12 104 ALA A C 1
ATOM 826 O O . ALA A 1 104 ? 1.537 10.022 -14.067 1.00 89.12 104 ALA A O 1
ATOM 827 N N . ILE A 1 105 ?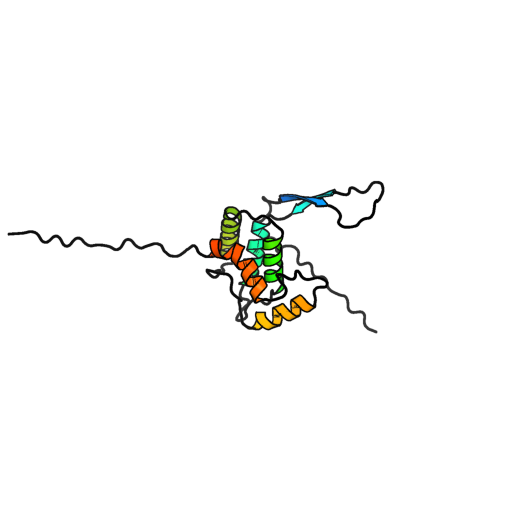 0.347 9.094 -12.398 1.00 88.81 105 ILE A N 1
ATOM 828 C CA . ILE A 1 105 ? 0.811 7.717 -12.621 1.00 88.81 105 ILE A CA 1
ATOM 829 C C . ILE A 1 105 ? -0.323 6.802 -13.093 1.00 88.81 105 ILE A C 1
ATOM 831 O O . ILE A 1 105 ? -1.489 6.973 -12.737 1.00 88.81 105 ILE A O 1
ATOM 835 N N . THR A 1 106 ? 0.035 5.784 -13.871 1.00 90.12 106 THR A N 1
ATOM 836 C CA . THR A 1 106 ? -0.880 4.704 -14.264 1.00 90.12 106 THR A CA 1
ATOM 837 C C . THR A 1 106 ? -0.544 3.460 -13.457 1.00 90.12 106 THR A C 1
ATOM 839 O O . THR A 1 106 ? 0.589 2.984 -13.510 1.00 90.12 106 THR A O 1
ATOM 842 N N . LEU A 1 107 ? -1.513 2.951 -12.698 1.00 91.94 107 LEU A N 1
ATOM 843 C CA . LEU A 1 107 ? -1.365 1.691 -11.979 1.00 91.94 107 LEU A CA 1
ATOM 844 C C . LEU A 1 107 ? -1.577 0.502 -12.929 1.00 91.94 107 LEU A C 1
ATOM 846 O O . LEU A 1 107 ? -2.326 0.621 -13.902 1.00 91.94 107 LEU A O 1
ATOM 850 N N . PRO A 1 108 ? -0.934 -0.647 -12.671 1.00 92.25 108 PRO A N 1
ATOM 851 C CA . PRO A 1 108 ? -1.244 -1.876 -13.389 1.00 92.25 108 PRO A CA 1
ATOM 852 C C . PRO A 1 108 ? -2.641 -2.393 -13.022 1.00 92.25 108 PRO A C 1
ATOM 854 O O . PRO A 1 108 ? -3.170 -2.092 -11.956 1.00 92.25 108 PRO A O 1
ATOM 857 N N . SER A 1 109 ? -3.205 -3.248 -13.878 1.00 91.38 109 SER A N 1
ATOM 858 C CA . SER A 1 109 ? -4.517 -3.878 -13.657 1.00 91.38 109 SER A CA 1
ATOM 859 C C . SER A 1 109 ? -4.528 -4.962 -12.571 1.00 91.38 109 SER A C 1
ATOM 861 O O . SER A 1 109 ? -5.586 -5.470 -12.213 1.00 91.38 109 SER A O 1
ATOM 863 N N . ARG A 1 110 ? -3.353 -5.345 -12.067 1.00 94.25 110 ARG A N 1
ATOM 864 C CA . ARG A 1 110 ? -3.159 -6.301 -10.971 1.00 94.25 110 ARG A CA 1
ATOM 865 C C . ARG A 1 110 ? -1.836 -6.028 -10.267 1.00 94.25 110 ARG A C 1
ATOM 867 O O . ARG A 1 110 ? -0.937 -5.425 -10.859 1.00 94.25 110 ARG A O 1
ATOM 874 N N . MET A 1 111 ? -1.680 -6.544 -9.059 1.00 94.88 111 MET A N 1
ATOM 875 C CA . MET A 1 111 ? -0.433 -6.464 -8.313 1.00 94.88 111 MET A CA 1
ATOM 876 C C . MET A 1 111 ? 0.679 -7.265 -8.997 1.00 94.88 111 MET A C 1
ATOM 878 O O . MET A 1 111 ? 0.596 -8.480 -9.173 1.00 94.88 111 MET A O 1
ATOM 882 N N . VAL A 1 112 ? 1.742 -6.565 -9.392 1.00 94.75 112 VAL A N 1
ATOM 883 C CA . VAL A 1 112 ? 2.958 -7.129 -9.991 1.00 94.75 112 VAL A CA 1
ATOM 884 C C . VAL A 1 112 ? 4.181 -6.389 -9.469 1.00 94.75 112 VAL A C 1
ATOM 886 O O . VAL A 1 112 ? 4.086 -5.257 -8.998 1.00 94.75 112 VAL A O 1
ATOM 889 N N . LEU A 1 113 ? 5.356 -7.009 -9.566 1.00 93.75 113 LEU A N 1
ATOM 890 C CA . LEU A 1 113 ? 6.593 -6.317 -9.218 1.00 93.75 113 LEU A CA 1
ATOM 891 C C . LEU A 1 113 ? 6.894 -5.205 -10.236 1.00 93.75 113 LEU A C 1
ATOM 893 O O . LEU A 1 113 ? 6.824 -5.459 -11.440 1.00 93.75 113 LEU A O 1
ATOM 897 N N . PRO A 1 114 ? 7.282 -4.001 -9.777 1.00 90.44 114 PRO A N 1
ATOM 898 C CA . PRO A 1 114 ? 7.721 -2.916 -10.654 1.00 90.44 114 PRO A CA 1
ATOM 899 C C . PRO A 1 114 ? 9.000 -3.229 -11.448 1.00 90.44 114 PRO A C 1
ATOM 901 O O . PRO A 1 114 ? 9.242 -2.601 -12.476 1.00 90.44 114 PRO A O 1
ATOM 904 N N . GLY A 1 115 ? 9.821 -4.175 -10.980 1.00 90.44 115 GLY A N 1
ATOM 905 C CA . GLY A 1 115 ? 11.074 -4.579 -11.621 1.00 90.44 115 GLY A CA 1
ATOM 906 C C . GLY A 1 115 ? 11.649 -5.872 -11.035 1.00 90.44 115 GLY A C 1
ATOM 907 O O . GLY A 1 115 ? 11.275 -6.289 -9.939 1.00 90.44 115 GLY A O 1
ATOM 908 N N . GLU A 1 116 ? 12.561 -6.524 -11.761 1.00 89.69 116 GLU A N 1
ATOM 909 C CA . GLU A 1 116 ? 13.171 -7.804 -11.353 1.00 89.69 116 GLU A CA 1
ATOM 910 C C . GLU A 1 116 ? 14.044 -7.679 -10.094 1.00 89.69 116 GLU A C 1
ATOM 912 O O . GLU A 1 116 ? 14.190 -8.631 -9.325 1.00 89.69 116 GLU A O 1
ATOM 917 N N . GLU A 1 117 ? 14.593 -6.491 -9.827 1.00 90.44 117 GLU A N 1
ATOM 918 C CA . GLU A 1 117 ? 15.418 -6.220 -8.650 1.00 90.44 117 GLU A CA 1
ATOM 919 C C . GLU A 1 117 ? 14.657 -6.381 -7.327 1.00 90.44 117 GLU A C 1
ATOM 921 O O . GLU A 1 117 ? 15.282 -6.551 -6.276 1.00 90.44 117 GLU A O 1
ATOM 926 N N . TRP A 1 118 ? 13.321 -6.373 -7.376 1.00 93.75 118 TRP A N 1
ATOM 927 C CA . TRP A 1 118 ? 12.456 -6.580 -6.218 1.00 93.75 118 TRP A CA 1
ATOM 928 C C . TRP A 1 118 ? 12.595 -7.972 -5.613 1.00 93.75 118 TRP A C 1
ATOM 930 O O . TRP A 1 118 ? 12.477 -8.089 -4.396 1.00 93.75 118 TRP A O 1
ATOM 940 N N . LEU A 1 119 ? 12.914 -8.999 -6.410 1.00 92.00 119 LEU A N 1
ATOM 941 C CA . LEU A 1 119 ? 13.088 -10.365 -5.903 1.00 92.00 119 LEU A CA 1
ATOM 942 C C . LEU A 1 119 ? 14.183 -10.417 -4.828 1.00 92.00 119 LEU A C 1
ATOM 944 O O . LEU A 1 119 ? 13.970 -10.912 -3.726 1.00 92.00 119 LEU A O 1
ATOM 948 N N . ILE A 1 120 ? 15.338 -9.818 -5.127 1.00 92.94 120 ILE A N 1
ATOM 949 C CA . ILE A 1 120 ? 16.493 -9.776 -4.220 1.00 92.94 120 ILE A CA 1
ATOM 950 C C . ILE A 1 120 ? 16.339 -8.648 -3.189 1.00 92.94 120 ILE A C 1
ATOM 952 O O . ILE A 1 120 ? 16.761 -8.773 -2.038 1.00 92.94 120 ILE A O 1
ATOM 956 N N . GLY A 1 121 ? 15.782 -7.507 -3.601 1.00 93.88 121 GLY A N 1
ATOM 957 C CA . GLY A 1 121 ? 15.618 -6.333 -2.747 1.00 93.88 121 GLY A CA 1
ATOM 958 C C . GLY A 1 121 ? 14.663 -6.574 -1.580 1.00 93.88 121 GLY A C 1
ATOM 959 O O . GLY A 1 121 ? 14.973 -6.193 -0.450 1.00 93.88 121 GLY A O 1
ATOM 960 N N . TYR A 1 122 ? 13.546 -7.253 -1.840 1.00 95.06 122 TYR A N 1
ATOM 961 C CA . TYR A 1 122 ? 12.551 -7.581 -0.827 1.00 95.06 122 TYR A CA 1
ATOM 962 C C . TYR A 1 122 ? 13.096 -8.568 0.206 1.00 95.06 122 TYR A C 1
ATOM 964 O O . TYR A 1 122 ? 12.996 -8.307 1.400 1.00 95.06 122 TYR A O 1
ATOM 972 N N . GLU A 1 123 ? 13.766 -9.640 -0.224 1.00 94.81 123 GLU A N 1
ATOM 973 C CA . GLU A 1 123 ? 14.389 -10.612 0.688 1.00 94.81 123 GLU A CA 1
ATOM 974 C C . GLU A 1 123 ? 15.404 -9.942 1.628 1.00 94.81 123 GLU A C 1
ATOM 976 O O . GLU A 1 123 ? 15.380 -10.143 2.846 1.00 94.81 123 GLU A O 1
ATOM 981 N N . LYS A 1 124 ? 16.254 -9.060 1.082 1.00 95.19 124 LYS A N 1
ATOM 982 C CA . LYS A 1 124 ? 17.186 -8.262 1.890 1.00 95.19 124 LYS A CA 1
ATOM 983 C C . LYS A 1 124 ? 16.448 -7.393 2.897 1.00 95.19 124 LYS A C 1
ATOM 985 O O . LYS A 1 124 ? 16.853 -7.364 4.055 1.00 95.19 124 LYS A O 1
ATOM 990 N N . PHE A 1 125 ? 15.381 -6.711 2.485 1.00 94.69 125 PHE A N 1
ATOM 991 C CA . PHE A 1 125 ? 14.560 -5.908 3.389 1.00 94.69 125 PHE A CA 1
ATOM 992 C C . PHE A 1 125 ? 13.966 -6.762 4.522 1.00 94.69 125 PHE A C 1
ATOM 994 O O . PHE A 1 125 ? 14.148 -6.417 5.689 1.00 94.69 125 PHE A O 1
ATOM 1001 N N . ILE A 1 126 ? 13.354 -7.907 4.208 1.00 95.69 126 ILE A N 1
ATOM 1002 C CA . ILE A 1 126 ? 12.777 -8.824 5.202 1.00 95.69 126 ILE A CA 1
ATOM 1003 C C . ILE A 1 126 ? 13.826 -9.304 6.207 1.00 95.69 126 ILE A C 1
ATOM 1005 O O . ILE A 1 126 ? 13.546 -9.327 7.403 1.00 95.69 126 ILE A O 1
ATOM 1009 N N . SER A 1 127 ? 15.053 -9.602 5.763 1.00 94.44 127 SER A N 1
ATOM 1010 C CA . SER A 1 127 ? 16.143 -10.029 6.656 1.00 94.44 127 SER A CA 1
ATOM 1011 C C . SER A 1 127 ? 16.541 -8.979 7.704 1.00 94.44 127 SER A C 1
ATOM 1013 O O . SER A 1 127 ? 17.174 -9.312 8.704 1.00 94.44 127 SER A O 1
ATOM 1015 N N . THR A 1 128 ? 16.163 -7.712 7.493 1.00 95.00 128 THR A N 1
ATOM 1016 C CA . THR A 1 128 ? 16.402 -6.627 8.457 1.00 95.00 128 THR A CA 1
ATOM 1017 C C . THR A 1 128 ? 15.315 -6.517 9.526 1.00 95.00 128 THR A C 1
ATOM 1019 O O . THR A 1 128 ? 15.518 -5.848 10.539 1.00 95.00 128 THR A O 1
ATOM 1022 N N . LEU A 1 129 ? 14.164 -7.168 9.326 1.00 92.12 129 LEU A N 1
ATOM 1023 C CA . LEU A 1 129 ? 13.043 -7.131 10.257 1.00 92.12 129 LEU A CA 1
ATOM 1024 C C . LEU A 1 129 ? 13.259 -8.135 11.390 1.00 92.12 129 LEU A C 1
ATOM 1026 O O . LEU A 1 129 ? 13.639 -9.281 11.172 1.00 92.12 129 LEU A O 1
ATOM 1030 N N . GLN A 1 130 ? 12.968 -7.718 12.622 1.00 89.38 130 GLN A N 1
ATOM 1031 C CA . GLN A 1 130 ? 13.185 -8.568 13.795 1.00 89.38 130 GLN A CA 1
ATOM 1032 C C . GLN A 1 130 ? 12.185 -9.733 13.873 1.00 89.38 130 GLN A C 1
ATOM 1034 O O . GLN A 1 130 ? 12.547 -10.824 14.306 1.00 89.38 130 GLN A O 1
ATOM 1039 N N . GLN A 1 131 ? 10.924 -9.495 13.496 1.00 89.69 131 GLN A N 1
ATOM 1040 C CA . GLN A 1 131 ? 9.832 -10.476 13.557 1.00 89.69 131 GLN A CA 1
ATOM 1041 C C . GLN A 1 131 ? 8.849 -10.273 12.387 1.00 89.69 131 GLN A C 1
ATOM 1043 O O . GLN A 1 131 ? 7.743 -9.771 12.595 1.00 89.69 131 GLN A O 1
ATOM 1048 N N . PRO A 1 132 ? 9.250 -10.593 11.144 1.00 92.50 132 PRO A N 1
ATOM 1049 C CA . PRO A 1 132 ? 8.365 -10.452 9.994 1.00 92.50 132 PRO A CA 1
ATOM 1050 C C . PRO A 1 132 ? 7.211 -11.468 10.039 1.00 92.50 132 PRO A C 1
ATOM 1052 O O . PRO A 1 132 ? 7.402 -12.610 10.466 1.00 92.50 132 PRO A O 1
ATOM 1055 N N . ARG A 1 133 ? 6.022 -11.068 9.568 1.00 93.44 133 ARG A N 1
ATOM 1056 C CA . ARG A 1 133 ? 4.856 -11.961 9.401 1.00 93.44 133 ARG A CA 1
ATOM 1057 C C . ARG A 1 133 ? 5.179 -13.069 8.400 1.00 93.44 133 ARG A C 1
ATOM 1059 O O . ARG A 1 133 ? 5.625 -12.762 7.299 1.00 93.44 133 ARG A O 1
ATOM 1066 N N . ALA A 1 134 ? 4.952 -14.331 8.766 1.00 93.81 134 ALA A N 1
ATOM 1067 C CA . ALA A 1 134 ? 5.338 -15.494 7.956 1.00 93.81 134 ALA A CA 1
ATOM 1068 C C . ALA A 1 134 ? 4.699 -15.480 6.555 1.00 93.81 134 ALA A C 1
ATOM 1070 O O . ALA A 1 134 ? 5.333 -15.849 5.567 1.00 93.81 134 ALA A O 1
ATOM 1071 N N . GLU A 1 135 ? 3.471 -14.974 6.467 1.00 95.69 135 GLU A N 1
ATOM 1072 C CA . GLU A 1 135 ? 2.689 -14.787 5.246 1.00 95.69 135 GLU A CA 1
ATOM 1073 C C . GLU A 1 135 ? 3.346 -13.799 4.269 1.00 95.69 135 GLU A C 1
ATOM 1075 O O . GLU A 1 135 ? 3.091 -13.856 3.071 1.00 95.69 135 GLU A O 1
ATOM 1080 N N . LEU A 1 136 ? 4.219 -12.918 4.767 1.00 96.44 136 LEU A N 1
ATOM 1081 C CA . LEU A 1 136 ? 4.870 -11.848 4.010 1.00 96.44 136 LEU A CA 1
ATOM 1082 C C . LEU A 1 136 ? 6.390 -12.048 3.881 1.00 96.44 136 LEU A C 1
ATOM 1084 O O . LEU A 1 136 ? 7.091 -11.133 3.465 1.00 96.44 136 LEU A O 1
ATOM 1088 N N . HIS A 1 137 ? 6.945 -13.210 4.254 1.00 93.69 137 HIS A N 1
ATOM 1089 C CA . HIS A 1 137 ? 8.398 -13.447 4.136 1.00 93.69 137 HIS A CA 1
ATOM 1090 C C . HIS A 1 137 ? 8.860 -13.492 2.680 1.00 93.69 137 HIS A C 1
ATOM 1092 O O . HIS A 1 137 ? 9.911 -12.953 2.341 1.00 93.69 137 HIS A O 1
ATOM 1098 N N . GLY A 1 138 ? 8.084 -14.161 1.827 1.00 94.19 138 GLY A N 1
ATOM 1099 C CA . GLY A 1 138 ? 8.368 -14.285 0.403 1.00 94.19 138 GLY A CA 1
ATOM 1100 C C . GLY A 1 138 ? 7.719 -13.159 -0.386 1.00 94.19 138 GLY A C 1
ATOM 1101 O O . GLY A 1 138 ? 6.556 -12.839 -0.156 1.00 94.19 138 GLY A O 1
ATOM 1102 N N . VAL A 1 139 ? 8.445 -12.608 -1.358 1.00 96.06 139 VAL A N 1
ATOM 1103 C CA . VAL A 1 139 ? 7.928 -11.565 -2.256 1.00 96.06 139 VAL A CA 1
ATOM 1104 C C . VAL A 1 139 ? 6.672 -12.021 -3.010 1.00 96.06 139 VAL A C 1
ATOM 1106 O O . VAL A 1 139 ? 5.708 -11.267 -3.102 1.00 96.06 139 VAL A O 1
ATOM 1109 N N . ASP A 1 140 ? 6.640 -13.278 -3.463 1.00 95.81 140 ASP A N 1
ATOM 1110 C CA . ASP A 1 140 ? 5.476 -13.855 -4.143 1.00 95.81 140 ASP A CA 1
ATOM 1111 C C . ASP A 1 140 ? 4.284 -14.004 -3.193 1.00 95.81 140 ASP A C 1
ATOM 1113 O O . ASP A 1 140 ? 3.158 -13.672 -3.552 1.00 95.81 140 ASP A O 1
ATOM 1117 N N . ASN A 1 141 ? 4.525 -14.434 -1.951 1.00 95.88 141 ASN A N 1
ATOM 1118 C CA . ASN A 1 141 ? 3.466 -14.541 -0.946 1.00 95.88 141 ASN A CA 1
ATOM 1119 C C . ASN A 1 141 ? 2.906 -13.158 -0.593 1.00 95.88 141 ASN A C 1
ATOM 1121 O O . ASN A 1 141 ? 1.691 -12.985 -0.528 1.00 95.88 141 ASN A O 1
ATOM 1125 N N . ALA A 1 142 ? 3.777 -12.158 -0.435 1.00 96.69 142 ALA A N 1
ATOM 1126 C CA . ALA A 1 142 ? 3.368 -10.783 -0.186 1.00 96.69 142 ALA A CA 1
ATOM 1127 C C . ALA A 1 142 ? 2.536 -10.217 -1.346 1.00 96.69 142 ALA A C 1
ATOM 1129 O O . ALA A 1 142 ? 1.536 -9.545 -1.104 1.00 96.69 142 ALA A O 1
ATOM 1130 N N . LEU A 1 143 ? 2.892 -10.535 -2.597 1.00 96.75 143 LEU A N 1
ATOM 1131 C CA . LEU A 1 143 ? 2.078 -10.193 -3.764 1.00 96.75 143 LEU A CA 1
ATOM 1132 C C . LEU A 1 143 ? 0.722 -10.893 -3.764 1.00 96.75 143 LEU A C 1
ATOM 1134 O O . LEU A 1 143 ? -0.270 -10.247 -4.077 1.00 96.75 143 LEU A O 1
ATOM 1138 N N . VAL A 1 144 ? 0.658 -12.177 -3.408 1.00 97.31 144 VAL A N 1
ATOM 1139 C CA . VAL A 1 144 ? -0.613 -12.914 -3.317 1.00 97.31 144 VAL A CA 1
ATOM 1140 C C . VAL A 1 144 ? -1.530 -12.280 -2.271 1.00 97.31 144 VAL A C 1
ATOM 1142 O O . VAL A 1 144 ? -2.704 -12.041 -2.549 1.00 97.31 144 VAL A O 1
ATOM 1145 N N . VAL A 1 145 ? -0.996 -11.961 -1.090 1.00 97.56 145 VAL A N 1
ATOM 1146 C CA . VAL A 1 145 ? -1.756 -11.310 -0.013 1.00 97.56 145 VAL A CA 1
ATOM 1147 C C . VAL A 1 145 ? -2.225 -9.916 -0.437 1.00 97.56 145 VAL A C 1
ATOM 1149 O O . VAL A 1 145 ? -3.400 -9.591 -0.288 1.00 97.56 145 VAL A O 1
ATOM 1152 N N . ALA A 1 146 ? -1.335 -9.104 -1.012 1.00 97.00 146 ALA A N 1
ATOM 1153 C CA . ALA A 1 146 ? -1.677 -7.769 -1.495 1.00 97.00 146 ALA A CA 1
ATOM 1154 C C . ALA A 1 146 ? -2.698 -7.804 -2.647 1.00 97.00 146 ALA A C 1
ATOM 1156 O O . ALA A 1 146 ? -3.649 -7.024 -2.662 1.00 97.00 146 ALA A O 1
ATOM 1157 N N . GLY A 1 147 ? -2.515 -8.718 -3.601 1.00 96.12 147 GLY A N 1
ATOM 1158 C CA . GLY A 1 147 ? -3.375 -8.898 -4.767 1.00 96.12 147 GLY A CA 1
ATOM 1159 C C . GLY A 1 147 ? -4.779 -9.364 -4.397 1.00 96.12 147 GLY A C 1
ATOM 1160 O O . GLY A 1 147 ? -5.745 -8.885 -4.979 1.00 96.12 147 GLY A O 1
ATOM 1161 N N . ALA A 1 148 ? -4.933 -10.196 -3.363 1.00 95.31 148 ALA A N 1
ATOM 1162 C CA . ALA A 1 148 ? -6.254 -10.602 -2.878 1.00 95.31 148 ALA A CA 1
ATOM 1163 C C . ALA A 1 148 ? -7.142 -9.405 -2.477 1.00 95.31 148 ALA A C 1
ATOM 1165 O O . ALA A 1 148 ? -8.354 -9.449 -2.682 1.00 95.31 148 ALA A O 1
ATOM 1166 N N . LEU A 1 149 ? -6.539 -8.334 -1.946 1.00 94.94 149 LEU A N 1
ATOM 1167 C CA . LEU A 1 149 ? -7.229 -7.082 -1.630 1.00 94.94 149 LEU A CA 1
ATOM 1168 C C . LEU A 1 149 ? -7.330 -6.147 -2.847 1.00 94.94 149 LEU A C 1
ATOM 1170 O O . LEU A 1 149 ? -8.379 -5.550 -3.079 1.00 94.94 149 LEU A O 1
ATOM 1174 N N . LEU A 1 150 ? -6.237 -5.980 -3.595 1.00 96.06 150 LEU A N 1
ATOM 1175 C CA . LEU A 1 150 ? -6.102 -4.908 -4.587 1.00 96.06 150 LEU A CA 1
ATOM 1176 C C . LEU A 1 150 ? -6.543 -5.299 -5.998 1.00 96.06 150 LEU A C 1
ATOM 1178 O O . LEU A 1 150 ? -7.102 -4.458 -6.696 1.00 96.06 150 LEU A O 1
ATOM 1182 N N . ASP A 1 151 ? -6.343 -6.542 -6.431 1.00 95.56 151 ASP A N 1
ATOM 1183 C CA . ASP A 1 151 ? -6.643 -6.961 -7.806 1.00 95.56 151 ASP A CA 1
ATOM 1184 C C . ASP A 1 151 ? -8.117 -6.737 -8.189 1.00 95.56 151 ASP A C 1
ATOM 1186 O O . ASP A 1 151 ? -8.355 -6.183 -9.265 1.00 95.56 151 ASP A O 1
ATOM 1190 N N . PRO A 1 152 ? -9.124 -7.035 -7.336 1.00 93.69 152 PRO A N 1
ATOM 1191 C CA . PRO A 1 152 ? -10.527 -6.741 -7.653 1.00 93.69 152 PRO A CA 1
ATOM 1192 C C . PRO A 1 152 ? -10.815 -5.247 -7.872 1.00 93.69 152 PRO A C 1
ATOM 1194 O O . PRO A 1 152 ? -11.798 -4.879 -8.513 1.00 93.69 152 PRO A O 1
ATOM 1197 N N . ILE A 1 153 ? -9.967 -4.377 -7.325 1.00 93.50 153 ILE A N 1
ATOM 1198 C CA . ILE A 1 153 ? -10.116 -2.922 -7.373 1.00 93.50 153 ILE A CA 1
ATOM 1199 C C . ILE A 1 153 ? -9.388 -2.367 -8.593 1.00 93.50 153 ILE A C 1
ATOM 1201 O O . ILE A 1 153 ? -9.944 -1.537 -9.309 1.00 93.50 153 ILE A O 1
ATOM 1205 N N . LEU A 1 154 ? -8.183 -2.878 -8.855 1.00 90.44 154 LEU A N 1
ATOM 1206 C CA . LEU A 1 154 ? -7.330 -2.508 -9.984 1.00 90.44 154 LEU A CA 1
ATOM 1207 C C . LEU A 1 154 ? -7.852 -3.019 -11.336 1.00 90.44 154 LEU A C 1
ATOM 1209 O O . LEU A 1 154 ? -7.473 -2.483 -12.374 1.00 90.44 154 LEU A O 1
ATOM 1213 N N . THR A 1 155 ? -8.718 -4.038 -11.344 1.00 82.06 155 THR A N 1
ATOM 1214 C CA . THR A 1 155 ? -9.200 -4.686 -12.579 1.00 82.06 155 THR A CA 1
ATOM 1215 C C . THR A 1 155 ? -10.174 -3.822 -13.407 1.00 82.06 155 THR A C 1
ATOM 1217 O O . THR A 1 155 ? -10.553 -4.239 -14.499 1.00 82.06 155 THR A O 1
ATOM 1220 N N . ASP A 1 156 ? -10.543 -2.607 -12.984 1.00 60.44 156 ASP A N 1
ATOM 1221 C CA . ASP A 1 156 ? -11.527 -1.794 -13.715 1.00 60.44 156 ASP A CA 1
ATOM 1222 C C . ASP A 1 156 ? -10.997 -0.419 -14.150 1.00 60.44 156 ASP A C 1
ATOM 1224 O O . ASP A 1 156 ? -10.781 0.459 -13.318 1.00 60.44 156 ASP A O 1
ATOM 1228 N N . ASP A 1 157 ? -10.750 -0.301 -15.463 1.00 46.62 157 ASP A N 1
ATOM 1229 C CA . ASP A 1 157 ? -11.089 0.842 -16.333 1.00 46.62 157 ASP A CA 1
ATOM 1230 C C . ASP A 1 157 ? -10.581 0.552 -17.768 1.00 46.62 157 ASP A C 1
ATOM 1232 O O . ASP A 1 157 ? -9.456 0.896 -18.139 1.00 46.62 157 ASP A O 1
ATOM 1236 N N . GLY A 1 158 ? -11.388 -0.117 -18.614 1.00 45.47 158 GLY A N 1
ATOM 1237 C CA . GLY A 1 158 ? -10.988 -0.288 -20.022 1.00 45.47 158 GLY A CA 1
ATOM 1238 C C . GLY A 1 158 ? -11.801 -1.158 -20.986 1.00 45.47 158 GLY A C 1
ATOM 1239 O O . GLY A 1 158 ? -11.449 -1.184 -22.162 1.00 45.47 158 GLY A O 1
ATOM 1240 N N . GLN A 1 159 ? -12.888 -1.827 -20.587 1.00 39.34 159 GLN A N 1
ATOM 1241 C CA . GLN A 1 159 ? -13.889 -2.290 -21.564 1.00 39.34 159 GLN A CA 1
ATOM 1242 C C . GLN A 1 159 ? -15.133 -1.409 -21.499 1.00 39.34 159 GLN A C 1
ATOM 1244 O O . GLN A 1 159 ? -16.219 -1.831 -21.117 1.00 39.34 159 GLN A O 1
ATOM 1249 N N . THR A 1 160 ? -14.986 -0.172 -21.983 1.00 40.38 160 THR A N 1
ATOM 1250 C CA . THR A 1 160 ? -16.087 0.406 -22.755 1.00 40.38 160 THR A CA 1
ATOM 1251 C C . THR A 1 160 ? -16.251 -0.499 -23.969 1.00 40.38 160 THR A C 1
ATOM 1253 O O . THR A 1 160 ? -15.487 -0.412 -24.929 1.00 40.38 160 THR A O 1
ATOM 1256 N N . LEU A 1 161 ? -17.211 -1.419 -23.897 1.00 44.16 161 LEU A N 1
ATOM 1257 C CA . LEU A 1 161 ? -17.744 -2.096 -25.064 1.00 44.16 161 LEU A CA 1
ATOM 1258 C C . LEU A 1 161 ? -18.247 -0.982 -25.989 1.00 44.16 161 LEU A C 1
ATOM 1260 O O . LEU A 1 161 ? -19.304 -0.396 -25.755 1.00 44.16 161 LEU A O 1
ATOM 1264 N N . ALA A 1 162 ? -17.444 -0.610 -26.988 1.00 42.16 162 ALA A N 1
ATOM 1265 C CA . ALA A 1 162 ? -17.927 0.232 -28.067 1.00 42.16 162 ALA A CA 1
ATOM 1266 C C . ALA A 1 162 ? -19.200 -0.443 -28.599 1.00 42.16 162 ALA A C 1
ATOM 1268 O O . ALA A 1 162 ? -19.154 -1.652 -28.853 1.00 42.16 162 ALA A O 1
ATOM 1269 N N . PRO A 1 163 ? -20.335 0.264 -28.741 1.00 44.97 163 PRO A N 1
ATOM 1270 C CA . PRO A 1 163 ? -21.474 -0.323 -29.416 1.00 44.97 163 PRO A CA 1
ATOM 1271 C C . PRO A 1 163 ? -20.992 -0.697 -30.814 1.00 44.97 163 PRO A C 1
ATOM 1273 O O . PRO A 1 163 ? -20.623 0.172 -31.606 1.00 44.97 163 PRO A O 1
ATOM 1276 N N . SER A 1 164 ? -20.916 -2.002 -31.083 1.00 45.62 164 SER A N 1
ATOM 1277 C CA . SER A 1 164 ? -20.742 -2.523 -32.426 1.00 45.62 164 SER A CA 1
ATOM 1278 C C . SER A 1 164 ? -21.819 -1.859 -33.266 1.00 45.62 164 SER A C 1
ATOM 1280 O O . SER A 1 164 ? -23.010 -2.068 -33.044 1.00 45.62 164 SER A O 1
ATOM 1282 N N . GLY A 1 165 ? -21.393 -0.959 -34.150 1.00 45.84 165 GLY A N 1
ATOM 1283 C CA . GLY A 1 165 ? -22.260 -0.334 -35.128 1.00 45.84 165 GLY A CA 1
ATOM 1284 C C . GLY A 1 165 ? -22.695 -1.398 -36.119 1.00 45.84 165 GLY A C 1
ATOM 1285 O O . GLY A 1 165 ? -22.160 -1.463 -37.222 1.00 45.84 165 GLY A O 1
ATOM 1286 N N . ASP A 1 166 ? -23.651 -2.232 -35.718 1.00 47.22 166 ASP A N 1
ATOM 1287 C CA . ASP A 1 166 ? -24.467 -2.999 -36.638 1.00 47.22 166 ASP A CA 1
ATOM 1288 C C . ASP A 1 166 ? -25.187 -1.978 -37.507 1.00 47.22 166 ASP A C 1
ATOM 1290 O O . ASP A 1 166 ? -26.125 -1.297 -37.093 1.00 47.22 166 ASP A O 1
ATOM 1294 N N . THR A 1 167 ? -24.679 -1.812 -38.722 1.00 56.81 167 THR A N 1
ATOM 1295 C CA . THR A 1 167 ? -25.386 -1.092 -39.769 1.00 56.81 167 THR A CA 1
ATOM 1296 C C . THR A 1 167 ? -26.442 -2.063 -40.292 1.00 56.81 167 THR A C 1
ATOM 1298 O O . THR A 1 167 ? -26.070 -3.069 -40.904 1.00 56.81 167 THR A O 1
ATOM 1301 N N . PRO A 1 168 ? -27.751 -1.839 -40.078 1.00 49.50 168 PRO A N 1
ATOM 1302 C CA . PRO A 1 168 ? -28.748 -2.671 -40.723 1.00 49.50 168 PRO A CA 1
ATOM 1303 C C . PRO A 1 168 ? -28.687 -2.394 -42.225 1.00 49.50 168 PRO A C 1
ATOM 1305 O O . PRO A 1 168 ? -29.043 -1.318 -42.708 1.00 49.50 168 PRO A O 1
ATOM 1308 N N . THR A 1 169 ? -28.207 -3.385 -42.973 1.00 52.03 169 THR A N 1
ATOM 1309 C CA . THR A 1 169 ? -28.322 -3.407 -44.428 1.00 52.03 169 THR A CA 1
ATOM 1310 C C . THR A 1 169 ? -29.797 -3.631 -44.752 1.00 52.03 169 THR A C 1
ATOM 1312 O O . THR A 1 169 ? -30.271 -4.765 -44.786 1.00 52.03 169 THR A O 1
ATOM 1315 N N . CYS A 1 170 ? -30.548 -2.550 -44.954 1.00 42.81 170 CYS A N 1
ATOM 1316 C CA . CYS A 1 170 ? -31.898 -2.619 -45.502 1.00 42.81 170 CYS A CA 1
ATOM 1317 C C . CYS A 1 170 ? -31.814 -3.065 -46.967 1.00 42.81 170 CYS A C 1
ATOM 1319 O O . CYS A 1 170 ? -31.654 -2.250 -47.871 1.00 42.81 170 CYS A O 1
ATOM 1321 N N . THR A 1 171 ? -31.916 -4.373 -47.190 1.00 56.66 171 THR A N 1
ATOM 1322 C CA . THR A 1 171 ? -32.286 -4.947 -48.487 1.00 56.66 171 THR A CA 1
ATOM 1323 C C . THR A 1 171 ? -33.785 -5.225 -48.453 1.00 56.66 171 THR A C 1
ATOM 1325 O O . THR A 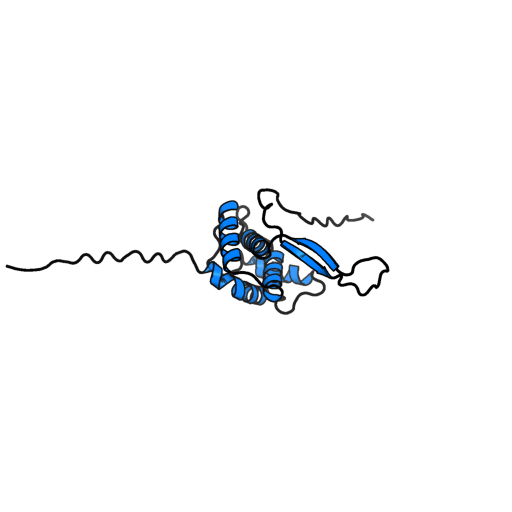1 171 ? -34.250 -5.993 -47.615 1.00 56.66 171 THR A O 1
ATOM 1328 N N . GLY A 1 172 ? -34.545 -4.601 -49.352 1.00 43.47 172 GLY A N 1
ATOM 1329 C CA . GLY A 1 172 ? -35.974 -4.859 -49.533 1.00 43.47 172 GLY A CA 1
ATOM 1330 C C . GLY A 1 172 ? -36.539 -4.127 -50.758 1.00 43.47 172 GLY A C 1
ATOM 1331 O O . GLY A 1 172 ? -35.977 -3.112 -51.151 1.00 43.47 172 GLY A O 1
ATOM 1332 N N . PRO A 1 173 ? -37.597 -4.651 -51.402 1.00 61.56 173 PRO A N 1
ATOM 1333 C CA . PRO A 1 173 ? -37.502 -5.046 -52.811 1.00 61.56 173 PRO A CA 1
ATOM 1334 C C . PRO A 1 173 ? -38.483 -4.324 -53.750 1.00 61.56 173 PRO A C 1
ATOM 1336 O O . PRO A 1 173 ? -39.598 -4.002 -53.340 1.00 61.56 173 PRO A O 1
ATOM 1339 N N . SER A 1 174 ? -38.102 -4.179 -55.026 1.00 44.81 174 SER A N 1
ATOM 1340 C CA . SER A 1 174 ? -38.877 -4.445 -56.268 1.00 44.81 174 SER A CA 1
ATOM 1341 C C . SER A 1 174 ? -38.236 -3.743 -57.460 1.00 44.81 174 SER A C 1
ATOM 1343 O O . SER A 1 174 ? -37.964 -2.529 -57.342 1.00 44.81 174 SER A O 1
#

Foldseek 3Di:
DDDDDDPPPPPPDPDDDDPPDFDFDKDADPDPDDDPPDDRIDTDGHRDLLLVLLVLQLQQQDDDPPDGHLPLVSLLVLLVCLVPHDDDLVSNLVNNVVSCVVRVHDGALFQDHNDPVSQVSNLVVLVPDPDRDPQRNGPVSSRVSNRVNPNVSSNDDDPPPDPPPPDPPDDDDD

Secondary structure (DSSP, 8-state):
---------------SS-TT--EEEEEEP-S----TT--SEEEEEE--HHHHHHHHHHHHH--BTTB----HHHHHHHHHHHHH----HHHHHHHHHHHHHHHT----SS---SSTHHHHHHHHHHHT-SS--GGGSSHHHHHHHHHHHHHHHHT-S-----------------

pLDDT: mean 80.11, std 20.48, range [31.91, 97.56]

Organism: Corynebacterium glutamicum (strain R) (NCBI:txid340322)

InterPro domains:
  IPR014942 Nucleotidyl transferase AbiEii toxin, Type IV TA system [PF08843] (39-132)